Protein AF-A0A0K0EAU7-F1 (afdb_monomer_lite)

pLDDT: mean 82.71, std 14.63, range [42.12, 95.38]

Secondary structure (DSSP, 8-state):
-HHHHHHHHHHHHHHHHHHHHGGGTTSS-----PSTTEEEESSEESSPPPBTTTTTS-------SEEPSEEEEPTT-EESSSTTSPEE-GGGGHHHHTT--

Structure (mmCIF, N/CA/C/O backbone):
data_AF-A0A0K0EAU7-F1
#
_entry.id   AF-A0A0K0EAU7-F1
#
loop_
_atom_site.group_PDB
_atom_site.id
_atom_site.type_symbol
_atom_site.label_atom_id
_atom_site.label_alt_id
_atom_site.label_comp_id
_atom_site.label_asym_id
_atom_site.label_entity_id
_atom_site.label_seq_id
_atom_site.pdbx_PDB_ins_code
_atom_site.Cartn_x
_atom_site.Cartn_y
_atom_site.Cartn_z
_atom_site.occupancy
_atom_site.B_iso_or_equiv
_atom_site.auth_seq_id
_atom_site.auth_comp_id
_atom_site.auth_asym_id
_atom_site.auth_atom_id
_atom_site.pdbx_PDB_model_num
ATOM 1 N N . MET A 1 1 ? -0.303 3.037 -63.416 1.00 77.06 1 MET A N 1
ATOM 2 C CA . MET A 1 1 ? -0.619 2.232 -62.209 1.00 77.06 1 MET A CA 1
ATOM 3 C C . MET A 1 1 ? 0.500 2.219 -61.167 1.00 77.06 1 MET A C 1
ATOM 5 O O . MET A 1 1 ? 0.180 2.291 -59.991 1.00 77.06 1 MET A O 1
ATOM 9 N N . PHE A 1 2 ? 1.786 2.177 -61.549 1.00 85.19 2 PHE A N 1
ATOM 10 C CA . PHE A 1 2 ? 2.906 2.085 -60.593 1.00 85.19 2 PHE A CA 1
ATOM 11 C C . PHE A 1 2 ? 2.936 3.219 -59.547 1.00 85.19 2 PHE A C 1
ATOM 13 O O . PHE A 1 2 ? 3.023 2.953 -58.354 1.00 85.19 2 PHE A O 1
ATOM 20 N N . VAL A 1 3 ? 2.749 4.473 -59.978 1.00 87.94 3 VAL A N 1
ATOM 21 C CA . VAL A 1 3 ? 2.772 5.654 -59.092 1.00 87.94 3 VAL A CA 1
ATOM 22 C C . VAL A 1 3 ? 1.669 5.621 -58.026 1.00 87.94 3 VAL A C 1
ATOM 24 O O . VAL A 1 3 ? 1.922 5.960 -56.874 1.00 87.94 3 VAL A O 1
ATOM 27 N N . LEU A 1 4 ? 0.462 5.163 -58.376 1.00 89.44 4 LEU A N 1
ATOM 28 C CA . LEU A 1 4 ? -0.658 5.084 -57.433 1.00 89.44 4 LEU A CA 1
ATOM 29 C C . LEU A 1 4 ? -0.401 4.039 -56.337 1.00 89.44 4 LEU A C 1
ATOM 31 O O . LEU A 1 4 ? -0.666 4.304 -55.170 1.00 89.44 4 LEU A O 1
ATOM 35 N N . ASN A 1 5 ? 0.173 2.886 -56.696 1.00 88.69 5 ASN A N 1
ATOM 36 C CA . ASN A 1 5 ? 0.536 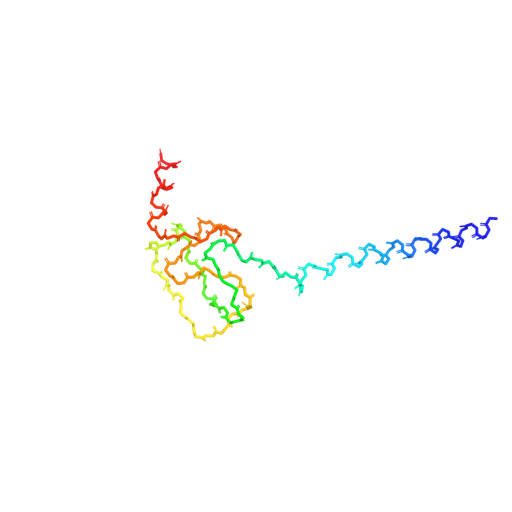1.851 -55.724 1.00 88.69 5 ASN A CA 1
ATOM 37 C C . ASN A 1 5 ? 1.636 2.327 -54.766 1.00 88.69 5 ASN A C 1
ATOM 39 O O . ASN A 1 5 ? 1.555 2.066 -53.569 1.00 88.69 5 ASN A O 1
ATOM 43 N N . VAL A 1 6 ? 2.627 3.068 -55.274 1.00 91.25 6 VAL A N 1
ATOM 44 C CA . VAL A 1 6 ? 3.678 3.667 -54.437 1.00 91.25 6 VAL A CA 1
ATOM 45 C C . VAL A 1 6 ? 3.080 4.690 -53.467 1.00 91.25 6 VAL A C 1
ATOM 47 O O . VAL A 1 6 ? 3.401 4.662 -52.282 1.00 91.25 6 VAL A O 1
ATOM 50 N N . LEU A 1 7 ? 2.159 5.543 -53.928 1.00 92.38 7 LEU A N 1
ATOM 51 C CA . LEU A 1 7 ? 1.500 6.528 -53.068 1.00 92.38 7 LEU A CA 1
ATOM 52 C C . LEU A 1 7 ? 0.650 5.863 -51.972 1.00 92.38 7 LEU A C 1
ATOM 54 O O . LEU A 1 7 ? 0.722 6.270 -50.815 1.00 92.38 7 LEU A O 1
ATOM 58 N N . LEU A 1 8 ? -0.109 4.814 -52.310 1.00 92.88 8 LEU A N 1
ATOM 59 C CA . LEU A 1 8 ? -0.890 4.052 -51.332 1.00 92.88 8 LEU A CA 1
ATOM 60 C C . LEU A 1 8 ? 0.014 3.376 -50.297 1.00 92.88 8 LEU A C 1
ATOM 62 O O . LEU A 1 8 ? -0.280 3.460 -49.109 1.00 92.88 8 LEU A O 1
ATOM 66 N N . ALA A 1 9 ? 1.127 2.763 -50.713 1.00 92.19 9 ALA A N 1
ATOM 67 C CA . ALA A 1 9 ? 2.084 2.153 -49.790 1.00 92.19 9 ALA A CA 1
ATOM 68 C C . ALA A 1 9 ? 2.672 3.181 -48.810 1.00 92.19 9 ALA A C 1
ATOM 70 O O . ALA A 1 9 ? 2.727 2.919 -47.611 1.00 92.19 9 ALA A O 1
ATOM 71 N N . ILE A 1 10 ? 3.037 4.373 -49.296 1.00 91.69 10 ILE A N 1
ATOM 72 C CA . ILE A 1 10 ? 3.518 5.473 -48.450 1.00 91.69 10 ILE A CA 1
ATOM 73 C C . ILE A 1 10 ? 2.437 5.889 -47.442 1.00 91.69 10 ILE A C 1
ATOM 75 O O . ILE A 1 10 ? 2.725 6.003 -46.252 1.00 91.69 10 ILE A O 1
ATOM 79 N N . ILE A 1 11 ? 1.187 6.055 -47.890 1.00 90.88 11 ILE A N 1
ATOM 80 C CA . ILE A 1 11 ? 0.054 6.372 -47.009 1.00 90.88 11 ILE A CA 1
ATOM 81 C C . ILE A 1 11 ? -0.113 5.285 -45.937 1.00 90.88 11 ILE A C 1
ATOM 83 O O . ILE A 1 11 ? -0.199 5.619 -44.758 1.00 90.88 11 ILE A O 1
ATOM 87 N N . PHE A 1 12 ? -0.100 3.999 -46.303 1.00 89.81 12 PHE A N 1
ATOM 88 C CA . PHE A 1 12 ? -0.210 2.898 -45.340 1.00 89.81 12 PHE A CA 1
ATOM 89 C C . PHE A 1 12 ? 0.903 2.925 -44.288 1.00 89.81 12 PHE A C 1
ATOM 91 O O . PHE A 1 12 ? 0.597 2.771 -43.109 1.00 89.81 12 PHE A O 1
ATOM 98 N N . LEU A 1 13 ? 2.155 3.188 -44.676 1.00 87.00 13 LEU A N 1
ATOM 99 C CA . LEU A 1 13 ? 3.274 3.303 -43.733 1.00 87.00 13 LEU A CA 1
ATOM 100 C C . LEU A 1 13 ? 3.075 4.469 -42.752 1.00 87.00 13 LEU A C 1
ATOM 102 O O . LEU A 1 13 ? 3.164 4.272 -41.542 1.00 87.00 13 LEU A O 1
ATOM 106 N N . PHE A 1 14 ? 2.688 5.650 -43.247 1.00 84.12 14 PHE A N 1
ATOM 107 C CA . PHE A 1 14 ? 2.376 6.791 -42.379 1.00 84.12 14 PHE A CA 1
ATOM 108 C 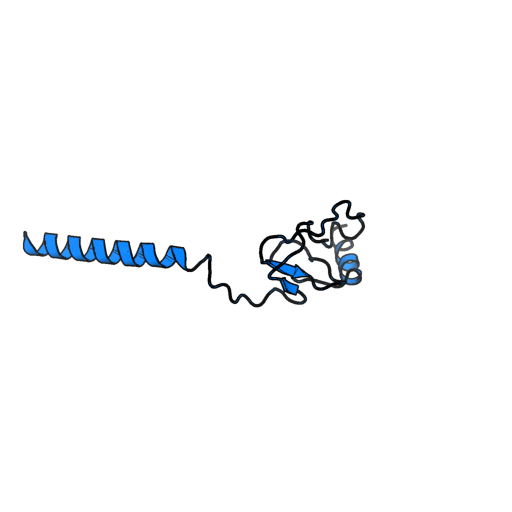C . PHE A 1 14 ? 1.191 6.514 -41.437 1.00 84.12 14 PHE A C 1
ATOM 110 O O . PHE A 1 14 ? 1.224 6.906 -40.268 1.00 84.12 14 PHE A O 1
ATOM 117 N N . PHE A 1 15 ? 0.148 5.819 -41.907 1.00 82.62 15 PHE A N 1
ATOM 118 C CA . PHE A 1 15 ? -0.978 5.407 -41.061 1.00 82.62 15 PHE A CA 1
ATOM 119 C C . PHE A 1 15 ? -0.561 4.370 -40.004 1.00 82.62 15 PHE A C 1
ATOM 121 O O . PHE A 1 15 ? -1.033 4.434 -38.864 1.00 82.62 15 PHE A O 1
ATOM 128 N N . SER A 1 16 ? 0.336 3.438 -40.336 1.00 79.56 16 SER A N 1
ATOM 129 C CA . SER A 1 16 ? 0.895 2.478 -39.377 1.00 79.56 16 SER A CA 1
ATOM 130 C C . SER A 1 16 ? 1.688 3.176 -38.270 1.00 79.56 16 SER A C 1
ATOM 132 O O . SER A 1 16 ? 1.441 2.907 -37.095 1.00 79.56 16 SER A O 1
ATOM 134 N N . ASP A 1 17 ? 2.548 4.141 -38.600 1.00 73.94 17 ASP A N 1
ATOM 135 C CA . ASP A 1 17 ? 3.302 4.898 -37.591 1.00 73.94 17 ASP A CA 1
ATOM 136 C C . ASP A 1 17 ? 2.384 5.757 -36.706 1.00 73.94 17 ASP A C 1
ATOM 138 O O . ASP A 1 17 ? 2.531 5.791 -35.478 1.00 73.94 17 ASP A O 1
ATOM 142 N N . TYR A 1 18 ? 1.370 6.396 -37.304 1.00 73.69 18 TYR A N 1
ATOM 143 C CA . TYR A 1 18 ? 0.386 7.190 -36.564 1.00 73.69 18 TYR A CA 1
ATOM 144 C C . TYR A 1 18 ? -0.439 6.336 -35.587 1.00 73.69 18 TYR A C 1
ATOM 146 O O . TYR A 1 18 ? -0.698 6.746 -34.4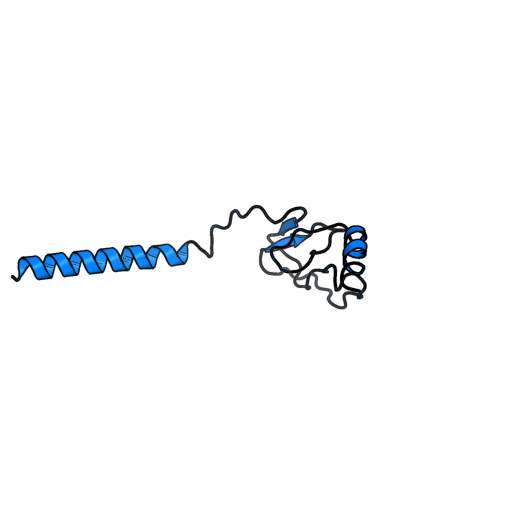51 1.00 73.69 18 TYR A O 1
ATOM 154 N N . THR A 1 19 ? -0.838 5.129 -36.000 1.00 70.75 19 THR A N 1
ATOM 155 C CA . THR A 1 19 ? -1.586 4.204 -35.133 1.00 70.75 19 THR A CA 1
ATOM 156 C C . THR A 1 19 ? -0.704 3.578 -34.052 1.00 70.75 19 THR A C 1
ATOM 158 O O . THR A 1 19 ? -1.176 3.382 -32.930 1.00 70.75 19 THR A O 1
ATOM 161 N N . PHE A 1 20 ? 0.583 3.347 -34.327 1.00 64.69 20 PHE A N 1
ATOM 162 C CA . PHE A 1 20 ? 1.530 2.822 -33.342 1.00 64.69 20 PHE A CA 1
ATOM 163 C C . PHE A 1 20 ? 1.894 3.854 -32.258 1.00 64.69 20 PHE A C 1
ATOM 165 O O . PHE A 1 20 ? 1.968 3.517 -31.073 1.00 64.69 20 PHE A O 1
ATOM 172 N N . GLY A 1 21 ? 2.027 5.136 -32.619 1.00 58.53 21 GLY A N 1
ATOM 173 C CA . GLY A 1 21 ? 2.400 6.212 -31.690 1.00 58.53 21 GLY A CA 1
ATOM 174 C C . GLY A 1 21 ? 1.390 6.487 -30.566 1.00 58.53 21 GLY A C 1
ATOM 175 O O . GLY A 1 21 ? 1.764 6.965 -29.492 1.00 58.53 21 GLY A O 1
ATOM 176 N N . LYS A 1 22 ? 0.111 6.140 -30.751 1.00 60.44 22 LYS A N 1
ATOM 177 C CA . LYS A 1 22 ? -0.940 6.405 -29.752 1.00 60.44 22 LYS A CA 1
ATOM 178 C C . LYS A 1 22 ? -0.890 5.451 -28.550 1.00 60.44 22 LYS A C 1
ATOM 180 O O . LYS A 1 22 ? -1.350 5.809 -27.466 1.00 60.44 22 LYS A O 1
ATOM 185 N N . ASN A 1 23 ? -0.271 4.279 -28.704 1.00 56.38 23 ASN A N 1
ATOM 186 C CA . ASN A 1 23 ? -0.291 3.218 -27.690 1.00 56.38 23 ASN A CA 1
ATOM 187 C C . ASN A 1 23 ? 0.774 3.379 -26.588 1.00 56.38 23 ASN A C 1
ATOM 189 O O . ASN A 1 23 ? 0.707 2.694 -25.568 1.00 56.38 23 ASN A O 1
ATOM 193 N N . ASN A 1 24 ? 1.714 4.320 -26.739 1.00 53.91 24 ASN A N 1
ATOM 194 C CA . ASN A 1 24 ? 2.778 4.573 -25.755 1.00 53.91 24 ASN A CA 1
ATOM 195 C C . ASN A 1 24 ? 2.504 5.771 -24.823 1.00 53.91 24 ASN A C 1
ATOM 197 O O . ASN A 1 24 ? 3.247 6.004 -23.873 1.00 53.91 24 ASN A O 1
ATOM 201 N N . ILE A 1 25 ? 1.390 6.489 -25.011 1.00 54.44 25 ILE A N 1
ATOM 202 C CA . ILE A 1 25 ? 0.987 7.637 -24.170 1.00 54.44 25 ILE A CA 1
ATOM 203 C C . ILE A 1 25 ? 0.339 7.190 -22.839 1.00 54.44 25 ILE A C 1
ATOM 205 O O . ILE A 1 25 ? 0.092 7.996 -21.943 1.00 54.44 25 ILE A O 1
ATOM 209 N N . SER A 1 26 ? 0.116 5.888 -22.643 1.00 50.62 26 SER A N 1
ATOM 210 C CA . SER A 1 26 ? -0.605 5.356 -21.478 1.00 50.62 26 SER A CA 1
ATOM 211 C C . SER A 1 26 ? 0.273 4.978 -20.281 1.00 50.62 26 SER A C 1
ATOM 213 O O . SER A 1 26 ? -0.276 4.638 -19.235 1.00 50.62 26 SER A O 1
ATOM 215 N N . ARG A 1 27 ? 1.612 5.007 -20.390 1.00 53.16 27 ARG A N 1
ATOM 216 C CA . ARG A 1 27 ? 2.491 4.499 -19.314 1.00 53.16 27 ARG A CA 1
ATOM 217 C C . ARG A 1 27 ? 3.326 5.530 -18.555 1.00 53.16 27 ARG A C 1
ATOM 219 O O . ARG A 1 27 ? 3.773 5.190 -17.467 1.00 53.16 27 ARG A O 1
ATOM 226 N N . GLU A 1 28 ? 3.477 6.769 -19.028 1.00 53.81 28 GLU A N 1
ATOM 227 C CA . GLU A 1 28 ? 4.479 7.673 -18.420 1.00 53.81 28 GLU A CA 1
ATOM 228 C C . GLU A 1 28 ? 4.045 9.128 -18.178 1.00 53.81 28 GLU A C 1
ATOM 230 O O . GLU A 1 28 ? 4.789 9.903 -17.586 1.00 53.81 28 GLU A O 1
ATOM 235 N N . LYS A 1 29 ? 2.812 9.518 -18.531 1.00 48.97 29 LYS A N 1
ATOM 236 C CA . LYS A 1 29 ? 2.311 10.884 -18.273 1.00 48.97 29 LYS A CA 1
ATOM 237 C C . LYS A 1 29 ? 0.879 10.919 -17.759 1.00 48.97 29 LYS A C 1
ATOM 239 O O . LYS A 1 29 ? 0.058 11.739 -18.159 1.00 48.97 29 LYS A O 1
ATOM 244 N N . ILE A 1 30 ? 0.597 10.046 -16.801 1.00 55.91 30 ILE A N 1
ATOM 245 C CA . ILE A 1 30 ? -0.533 10.228 -15.905 1.00 55.91 30 ILE A CA 1
ATOM 246 C C . ILE A 1 30 ? -0.120 11.283 -14.868 1.00 55.91 30 ILE A C 1
ATOM 248 O O . ILE A 1 30 ? 0.251 10.973 -13.741 1.00 55.91 30 ILE A O 1
ATOM 252 N N . LEU A 1 31 ? -0.273 12.559 -15.223 1.00 53.81 31 LEU A N 1
ATOM 253 C CA . LEU A 1 31 ? -0.616 13.576 -14.227 1.00 53.81 31 LEU A CA 1
ATOM 254 C C . LEU A 1 31 ? -2.091 13.356 -13.806 1.00 53.81 31 LEU A C 1
ATOM 256 O O . LEU A 1 31 ? -2.878 14.299 -13.781 1.00 53.81 31 LEU A O 1
ATOM 260 N N . ALA A 1 32 ? -2.518 12.103 -13.551 1.00 59.69 32 ALA A N 1
ATOM 261 C CA . ALA A 1 32 ? -3.836 11.863 -12.975 1.00 59.69 32 ALA A CA 1
ATOM 262 C C . ALA A 1 32 ? -3.784 12.452 -11.588 1.00 59.69 32 ALA A C 1
ATOM 264 O O . ALA A 1 32 ? -3.081 11.969 -10.697 1.00 59.69 32 ALA A O 1
ATOM 265 N N . SER A 1 33 ? -4.587 13.490 -11.425 1.00 82.81 33 SER A N 1
ATOM 266 C CA . SER A 1 33 ? -5.108 13.857 -10.130 1.00 82.81 33 SER A CA 1
ATOM 267 C C . SER A 1 33 ? -5.575 12.579 -9.438 1.00 82.81 33 SER A C 1
ATOM 269 O O . SER A 1 33 ? -6.481 11.889 -9.913 1.00 82.81 33 SER A O 1
ATOM 271 N N . CYS A 1 34 ? -4.882 12.204 -8.365 1.00 89.31 34 CYS A N 1
ATOM 272 C CA . CYS A 1 34 ? -5.238 11.018 -7.611 1.00 89.31 34 CYS A CA 1
ATOM 273 C C . CYS A 1 34 ? -6.706 11.111 -7.154 1.00 89.31 34 CYS A C 1
ATOM 275 O O . CYS A 1 34 ? -7.180 12.213 -6.857 1.00 89.31 34 CYS A O 1
ATOM 277 N N . PRO A 1 35 ? -7.430 9.980 -7.036 1.00 90.56 35 PRO A N 1
ATOM 278 C CA . PRO A 1 35 ? -8.809 9.979 -6.557 1.00 90.56 35 PRO A CA 1
ATOM 279 C C . PRO A 1 35 ? -8.994 10.784 -5.263 1.00 90.56 35 PRO A C 1
ATOM 281 O O . PRO A 1 35 ? -8.077 10.919 -4.445 1.00 90.56 35 PRO A O 1
ATOM 284 N N . ARG A 1 36 ? -10.203 11.296 -5.015 1.00 92.38 36 ARG A N 1
ATOM 285 C CA . ARG A 1 36 ? -10.480 12.123 -3.828 1.00 92.38 36 ARG A CA 1
ATOM 286 C C . ARG A 1 36 ? -9.976 11.457 -2.536 1.00 92.38 36 ARG A C 1
ATOM 288 O O . ARG A 1 36 ? -10.241 10.282 -2.284 1.00 92.38 36 ARG A O 1
ATOM 295 N N . ASN A 1 37 ? -9.284 12.241 -1.705 1.00 94.56 37 ASN A N 1
ATOM 296 C CA . ASN A 1 37 ? -8.634 11.823 -0.452 1.00 94.56 37 ASN A CA 1
ATOM 297 C C . ASN A 1 37 ? -7.494 10.793 -0.600 1.00 94.56 37 ASN A C 1
ATOM 299 O O . ASN A 1 37 ? -7.107 10.156 0.381 1.00 94.56 37 ASN A O 1
ATOM 303 N N . SER A 1 38 ? -6.919 10.661 -1.793 1.00 94.12 38 SER A N 1
ATOM 304 C CA . SER A 1 38 ? -5.633 9.993 -2.008 1.00 94.12 38 SER A CA 1
ATOM 305 C C . SER A 1 38 ? -4.539 11.007 -2.361 1.00 94.12 38 SER A C 1
ATOM 307 O O . SER A 1 38 ? -4.811 12.194 -2.556 1.00 94.12 38 SER A O 1
ATOM 309 N N . LYS A 1 39 ? -3.283 10.567 -2.326 1.00 93.12 39 LYS A N 1
ATOM 310 C CA . LYS A 1 39 ? -2.090 11.346 -2.675 1.00 93.12 39 LYS A CA 1
ATOM 311 C C . LYS A 1 39 ? -1.172 10.458 -3.513 1.00 93.12 39 LYS A C 1
ATOM 313 O O . LYS A 1 39 ? -1.138 9.248 -3.297 1.00 93.12 39 LYS A O 1
ATOM 318 N N . PHE A 1 40 ? -0.448 11.047 -4.458 1.00 92.56 40 PHE A N 1
ATOM 319 C CA . PHE A 1 40 ? 0.594 10.333 -5.186 1.00 92.56 40 PHE A CA 1
ATOM 320 C C . PHE A 1 40 ? 1.822 10.168 -4.289 1.00 92.56 40 PHE A C 1
ATOM 322 O O . PHE A 1 40 ? 2.300 11.144 -3.705 1.00 92.56 40 PHE A O 1
ATOM 329 N N . PHE A 1 41 ? 2.314 8.940 -4.162 1.00 91.88 41 PHE A N 1
ATOM 330 C CA . PHE A 1 41 ? 3.522 8.632 -3.407 1.00 91.88 41 PHE A CA 1
ATOM 331 C C . PHE A 1 41 ? 4.579 8.076 -4.354 1.00 91.88 41 PHE A C 1
ATOM 333 O O . PHE A 1 41 ? 4.348 7.035 -4.964 1.00 91.88 41 PHE A O 1
ATOM 340 N N . ASN A 1 42 ? 5.743 8.732 -4.423 1.00 92.38 42 ASN A N 1
ATOM 341 C CA . ASN A 1 42 ? 6.911 8.211 -5.146 1.00 92.38 42 ASN A CA 1
ATOM 342 C C . ASN A 1 42 ? 7.431 6.915 -4.500 1.00 92.38 42 ASN A C 1
ATOM 344 O O . ASN A 1 42 ? 7.785 5.972 -5.194 1.00 92.38 42 ASN A O 1
ATOM 348 N N . CYS A 1 43 ? 7.408 6.850 -3.168 1.00 92.94 43 CYS A N 1
ATOM 349 C CA . CYS A 1 43 ? 7.654 5.644 -2.383 1.00 92.94 43 CYS A CA 1
ATOM 350 C C . CYS A 1 43 ? 6.332 5.240 -1.725 1.00 92.94 43 CYS A C 1
ATOM 352 O O . CYS A 1 43 ? 5.920 5.834 -0.727 1.00 92.94 43 CYS A O 1
ATOM 354 N N . SER A 1 44 ? 5.614 4.297 -2.336 1.00 93.50 44 SER A N 1
ATOM 355 C CA . SER A 1 44 ? 4.313 3.852 -1.826 1.00 93.50 44 SER A CA 1
ATOM 356 C C . SER A 1 44 ? 4.450 2.691 -0.843 1.00 93.50 44 SER A C 1
ATOM 358 O O . SER A 1 44 ? 5.489 2.036 -0.778 1.00 93.50 44 SER A O 1
ATOM 360 N N . ASN A 1 45 ? 3.390 2.402 -0.087 1.00 92.38 45 ASN A N 1
ATOM 361 C CA . ASN A 1 45 ? 3.356 1.208 0.744 1.00 92.38 45 ASN A CA 1
ATOM 362 C C . ASN A 1 45 ? 3.244 -0.043 -0.146 1.00 92.38 45 ASN A C 1
ATOM 364 O O . ASN A 1 45 ? 2.359 -0.142 -1.009 1.00 92.38 45 ASN A O 1
ATOM 368 N N . VAL A 1 46 ? 4.143 -1.002 0.086 1.00 93.69 46 VAL A N 1
ATOM 369 C CA . VAL A 1 46 ? 4.120 -2.335 -0.538 1.00 93.69 46 VAL A CA 1
ATOM 370 C C . VAL A 1 46 ? 2.872 -3.105 -0.111 1.00 93.69 46 VAL A C 1
ATOM 372 O O . VAL A 1 46 ? 2.295 -3.845 -0.906 1.00 93.69 46 VAL A O 1
ATOM 375 N N . CYS A 1 47 ? 2.424 -2.896 1.125 1.00 92.38 47 CYS A N 1
ATOM 376 C CA . CYS A 1 47 ? 1.260 -3.567 1.667 1.00 92.38 47 CYS A CA 1
ATOM 377 C C . CYS A 1 47 ? -0.040 -3.135 0.974 1.00 92.38 47 CYS A C 1
ATOM 379 O O . CYS A 1 47 ? -0.185 -1.972 0.576 1.00 92.38 47 CYS A O 1
ATOM 381 N N . PRO A 1 48 ? -1.010 -4.058 0.849 1.00 89.69 48 PRO A N 1
ATOM 382 C CA . PRO A 1 48 ? -2.308 -3.747 0.274 1.00 89.69 48 PRO A CA 1
ATOM 383 C C . PRO A 1 48 ? -3.022 -2.673 1.099 1.00 89.69 48 PRO A C 1
ATOM 385 O O . PRO A 1 48 ? -2.967 -2.658 2.332 1.00 89.69 48 PRO A O 1
ATOM 388 N N . GLU A 1 49 ? -3.711 -1.764 0.410 1.00 89.75 49 GLU A N 1
ATOM 389 C CA . GLU A 1 49 ? -4.519 -0.745 1.073 1.00 89.75 49 GLU A CA 1
ATOM 390 C C . GLU A 1 49 ? -5.724 -1.377 1.779 1.00 89.75 49 GLU A C 1
ATOM 392 O O . GLU A 1 49 ? -6.348 -2.316 1.276 1.00 89.75 49 GLU A O 1
ATOM 397 N N . LYS A 1 50 ? -6.121 -0.811 2.923 1.00 90.25 50 LYS A N 1
ATOM 398 C CA . LYS A 1 50 ? -7.397 -1.168 3.546 1.00 90.25 50 LYS A CA 1
ATOM 399 C C . LYS A 1 50 ? -8.552 -0.673 2.680 1.00 90.25 50 LYS A C 1
ATOM 401 O O . LYS A 1 50 ? -8.597 0.498 2.299 1.00 90.25 50 LYS A O 1
ATOM 406 N N . THR A 1 51 ? -9.516 -1.551 2.428 1.00 92.69 51 THR A N 1
ATOM 407 C CA . THR A 1 51 ? -10.778 -1.218 1.762 1.00 92.69 51 THR A CA 1
ATOM 408 C C . THR A 1 51 ? -11.913 -1.157 2.782 1.00 92.69 51 THR A C 1
ATOM 410 O O . THR A 1 51 ? -11.769 -1.636 3.905 1.00 92.69 51 THR A O 1
ATOM 413 N N . CYS A 1 52 ? -13.090 -0.643 2.418 1.00 92.25 52 CYS A N 1
ATOM 414 C CA . CYS A 1 52 ? -14.269 -0.749 3.285 1.00 92.25 52 CYS A CA 1
ATOM 415 C C . CYS A 1 52 ? -14.642 -2.207 3.635 1.00 92.25 52 CYS A C 1
ATOM 417 O O . CYS A 1 52 ? -15.258 -2.439 4.678 1.00 92.25 52 CYS A O 1
ATOM 419 N N . TYR A 1 53 ? -14.249 -3.182 2.806 1.00 88.38 53 TYR A N 1
ATOM 420 C CA . TYR A 1 53 ? -14.443 -4.608 3.080 1.00 88.38 53 TYR A CA 1
ATOM 421 C C . TYR A 1 53 ? -13.424 -5.136 4.099 1.00 88.38 53 TYR A C 1
ATOM 423 O O . TYR A 1 53 ? -13.816 -5.818 5.044 1.00 88.38 53 TYR A O 1
ATOM 431 N N . SER A 1 54 ? -12.147 -4.757 3.964 1.00 88.62 54 SER A N 1
ATOM 432 C CA . SER A 1 54 ? -11.050 -5.222 4.827 1.00 88.62 54 SER A CA 1
ATOM 433 C C . SER A 1 54 ? -10.730 -4.305 6.012 1.00 88.62 54 SER A C 1
ATOM 435 O O . SER A 1 54 ? -9.848 -4.618 6.803 1.00 88.62 54 SER A O 1
ATOM 437 N N . ASN A 1 55 ? -11.447 -3.191 6.199 1.00 85.38 55 ASN A N 1
ATOM 438 C CA . ASN A 1 55 ? -11.132 -2.206 7.240 1.00 85.38 55 ASN A CA 1
ATOM 439 C C . ASN A 1 55 ? -11.119 -2.799 8.664 1.00 85.38 55 ASN A C 1
ATOM 441 O O . ASN A 1 55 ? -10.303 -2.387 9.489 1.00 85.38 55 ASN A O 1
ATOM 445 N N . LYS A 1 56 ? -11.998 -3.778 8.934 1.00 84.44 56 LYS A N 1
ATOM 446 C CA . LYS A 1 56 ? -12.088 -4.480 10.228 1.00 84.44 56 LYS A CA 1
ATOM 447 C C . LYS A 1 56 ? -11.021 -5.565 10.420 1.00 84.44 56 LYS A C 1
ATOM 449 O O . LYS A 1 56 ? -10.876 -6.052 11.533 1.00 84.44 56 LYS A O 1
ATOM 454 N N . LEU A 1 57 ? -10.306 -5.953 9.365 1.00 85.19 57 LEU A N 1
ATOM 455 C CA . LEU A 1 57 ? -9.250 -6.954 9.454 1.00 85.19 57 LEU A CA 1
ATOM 456 C C . LEU A 1 57 ? -7.948 -6.293 9.921 1.00 85.19 57 LEU A C 1
ATOM 458 O O . LEU A 1 57 ? -7.597 -5.177 9.505 1.00 85.19 57 LEU A O 1
ATOM 462 N N . THR A 1 58 ? -7.225 -6.993 10.788 1.00 84.62 58 THR A N 1
ATOM 463 C CA . THR A 1 58 ? -5.852 -6.636 11.147 1.00 84.62 58 THR A CA 1
ATOM 464 C C . THR A 1 58 ? -4.977 -6.799 9.911 1.00 84.62 58 THR A C 1
ATOM 466 O O . THR A 1 58 ? -5.034 -7.825 9.236 1.00 84.62 58 THR A O 1
ATOM 469 N N . ASN A 1 59 ? -4.193 -5.771 9.576 1.00 80.88 59 ASN A N 1
ATOM 470 C CA . ASN A 1 59 ? -3.254 -5.887 8.468 1.00 80.88 59 ASN A CA 1
ATOM 471 C C . ASN A 1 59 ? -2.023 -6.644 8.970 1.00 80.88 59 ASN A C 1
ATOM 473 O O . ASN A 1 59 ? -1.310 -6.128 9.824 1.00 80.88 59 ASN A O 1
ATOM 477 N N . LEU A 1 60 ? -1.805 -7.855 8.461 1.00 88.19 60 LEU A N 1
ATOM 478 C CA . LEU A 1 60 ? -0.627 -8.666 8.786 1.00 88.19 60 LEU A CA 1
ATOM 479 C C . LEU A 1 60 ? 0.607 -8.244 7.975 1.00 88.19 60 LEU A C 1
ATOM 481 O O . LEU A 1 60 ? 1.717 -8.672 8.270 1.00 88.19 60 LEU A O 1
ATOM 485 N N . CYS A 1 61 ? 0.427 -7.407 6.949 1.00 92.25 61 CYS A N 1
ATOM 486 C CA . CYS A 1 61 ? 1.534 -6.903 6.155 1.00 92.25 61 CYS A CA 1
ATOM 487 C C . CYS A 1 61 ? 2.174 -5.683 6.823 1.00 92.25 61 CYS A C 1
ATOM 489 O O . CYS A 1 61 ? 1.517 -4.664 7.054 1.00 92.25 61 CYS A O 1
ATOM 491 N N . PHE A 1 62 ? 3.483 -5.776 7.043 1.00 90.31 62 PHE A N 1
ATOM 492 C CA . PHE A 1 62 ? 4.339 -4.682 7.474 1.00 90.31 62 PHE A CA 1
ATOM 493 C C . PHE A 1 62 ? 5.594 -4.649 6.598 1.00 90.31 62 PHE A C 1
ATOM 495 O O . PHE A 1 62 ? 6.243 -5.672 6.385 1.00 90.31 62 PHE A O 1
ATOM 502 N N . SER A 1 63 ? 5.935 -3.478 6.061 1.00 92.94 63 SER A N 1
ATOM 503 C CA . SER A 1 63 ? 7.162 -3.286 5.291 1.00 92.94 63 SER A CA 1
ATOM 504 C C . SER A 1 63 ? 7.630 -1.840 5.377 1.00 92.94 63 SER A C 1
ATOM 506 O O . SER A 1 63 ? 6.823 -0.919 5.269 1.00 92.94 63 SER A O 1
ATOM 508 N N . LEU A 1 64 ? 8.941 -1.657 5.523 1.00 92.00 64 LEU A N 1
ATOM 509 C CA . LEU A 1 64 ? 9.615 -0.360 5.406 1.00 92.00 64 LEU A CA 1
ATOM 510 C C . LEU A 1 64 ? 10.173 -0.117 3.994 1.00 92.00 64 LEU A C 1
ATOM 512 O O . LEU A 1 64 ? 10.755 0.930 3.728 1.00 92.00 64 LEU A O 1
ATOM 516 N N . ARG A 1 65 ? 10.033 -1.091 3.086 1.00 95.31 65 ARG A N 1
ATOM 517 C CA . ARG A 1 65 ? 10.513 -0.969 1.705 1.00 95.31 65 ARG A CA 1
ATOM 518 C C . ARG A 1 65 ? 9.562 -0.095 0.890 1.00 95.31 65 ARG A C 1
ATOM 520 O O . ARG A 1 65 ? 8.350 -0.121 1.100 1.00 95.31 65 ARG A O 1
ATOM 527 N N . CYS A 1 66 ? 10.111 0.617 -0.090 1.00 94.88 66 CYS A N 1
ATOM 528 C CA . CYS A 1 66 ? 9.317 1.362 -1.059 1.00 94.88 66 CYS A CA 1
ATOM 529 C C . CYS A 1 66 ? 8.681 0.425 -2.089 1.00 94.88 66 CYS A C 1
ATOM 531 O O . CYS A 1 66 ? 9.365 -0.359 -2.747 1.00 94.88 66 CYS A O 1
ATOM 533 N N . GLY A 1 67 ? 7.365 0.539 -2.255 1.00 93.94 67 GLY A N 1
ATOM 534 C CA . GLY A 1 67 ? 6.646 0.015 -3.408 1.00 93.94 67 GLY A CA 1
ATOM 535 C C . GLY A 1 67 ? 6.756 0.946 -4.616 1.00 93.94 67 GLY A C 1
ATOM 536 O O . GLY A 1 67 ? 7.255 2.068 -4.519 1.00 93.94 67 GLY A O 1
ATOM 537 N N . LYS A 1 68 ? 6.234 0.491 -5.761 1.00 92.56 68 LYS A N 1
ATOM 538 C CA . LYS A 1 68 ? 6.163 1.295 -6.993 1.00 92.56 68 LYS A CA 1
ATOM 539 C C . LYS A 1 68 ? 5.388 2.606 -6.763 1.00 92.56 68 LYS A C 1
ATOM 541 O O . LYS A 1 68 ? 4.421 2.580 -5.994 1.00 92.56 68 LYS A O 1
ATOM 546 N N . PRO A 1 69 ? 5.731 3.714 -7.441 1.00 92.19 69 PRO A N 1
ATOM 547 C CA . PRO A 1 69 ? 4.951 4.945 -7.368 1.00 92.19 69 PRO A CA 1
ATOM 548 C C . PRO A 1 69 ? 3.470 4.710 -7.706 1.00 92.19 69 PRO A C 1
ATOM 550 O O . PRO A 1 69 ? 3.160 4.085 -8.721 1.00 92.19 69 PRO A O 1
ATOM 553 N N . LYS A 1 70 ? 2.548 5.168 -6.849 1.00 91.75 70 LYS A N 1
ATOM 554 C CA . LYS A 1 70 ? 1.090 5.035 -7.059 1.00 91.75 70 LYS A CA 1
ATOM 555 C C . LYS A 1 70 ? 0.295 6.055 -6.242 1.00 91.75 70 LYS A C 1
ATOM 557 O O . LYS A 1 70 ? 0.787 6.611 -5.258 1.00 91.75 70 LYS A O 1
ATOM 562 N N . CYS A 1 71 ? -0.971 6.250 -6.609 1.00 92.94 71 CYS A N 1
ATOM 563 C CA . CYS A 1 71 ? -1.941 6.942 -5.762 1.00 92.94 71 CYS A CA 1
ATOM 564 C C . CYS A 1 71 ? -2.358 6.045 -4.591 1.00 92.94 71 CYS A C 1
ATOM 566 O O . CYS A 1 71 ? -2.873 4.947 -4.795 1.00 92.94 71 CYS A O 1
ATOM 568 N N . GLN A 1 72 ? -2.187 6.538 -3.368 1.00 93.38 72 GLN A N 1
ATOM 569 C CA . GLN A 1 72 ? -2.538 5.830 -2.138 1.00 93.38 72 GLN A CA 1
ATOM 570 C C . GLN A 1 72 ? -3.446 6.703 -1.263 1.00 93.38 72 GLN A C 1
ATOM 572 O O . GLN A 1 72 ? -3.300 7.930 -1.238 1.00 93.38 72 GLN A O 1
ATOM 577 N N . CYS A 1 73 ? -4.393 6.105 -0.543 1.00 95.25 73 CYS A N 1
ATOM 578 C CA . CYS A 1 73 ? -5.219 6.795 0.437 1.00 95.25 73 CYS A CA 1
ATOM 579 C C . CYS A 1 73 ? -4.347 7.521 1.465 1.00 95.25 73 CYS A C 1
ATOM 581 O O . CYS A 1 73 ? -3.347 6.989 1.955 1.00 95.25 73 CYS A O 1
ATOM 583 N N . LYS A 1 74 ? -4.740 8.754 1.803 1.00 94.56 74 LYS A N 1
ATOM 584 C CA . LYS A 1 74 ? -4.109 9.500 2.897 1.00 94.56 74 LYS A CA 1
ATOM 585 C C . LYS A 1 74 ? -4.274 8.727 4.210 1.00 94.56 74 LYS A C 1
ATOM 587 O O . LYS A 1 74 ? -5.226 7.962 4.373 1.00 94.56 74 LYS A O 1
ATOM 592 N N . TYR A 1 75 ? -3.374 8.961 5.162 1.00 91.50 75 TYR A N 1
ATOM 593 C CA . TYR A 1 75 ? -3.461 8.352 6.488 1.00 91.50 75 TYR A CA 1
ATOM 594 C C . TYR A 1 75 ? -4.847 8.581 7.123 1.00 91.50 75 TYR A C 1
ATOM 596 O O . TYR A 1 75 ? -5.408 9.674 7.029 1.00 91.50 75 TYR A O 1
ATOM 604 N N . GLY A 1 76 ? -5.419 7.534 7.725 1.00 92.31 76 GLY A N 1
ATOM 605 C CA . GLY A 1 76 ? -6.768 7.556 8.306 1.00 92.31 76 GLY A CA 1
ATOM 606 C C . GLY A 1 76 ? -7.928 7.395 7.309 1.00 92.31 76 GLY A C 1
ATOM 607 O O . GLY A 1 76 ? -9.085 7.415 7.730 1.00 92.31 76 GLY A O 1
ATOM 608 N N . TYR A 1 77 ? -7.657 7.216 6.011 1.00 94.88 77 TYR A N 1
ATOM 609 C CA . TYR A 1 77 ? -8.668 6.907 4.994 1.00 94.88 77 TYR A CA 1
ATOM 610 C C . TYR A 1 77 ? -8.547 5.462 4.495 1.00 94.88 77 TYR A C 1
ATOM 612 O O . TYR A 1 77 ? -7.473 4.867 4.517 1.00 94.88 77 TYR A O 1
ATOM 620 N N . VAL A 1 78 ? -9.659 4.915 4.001 1.00 94.12 78 VAL A N 1
ATOM 621 C CA . VAL A 1 78 ? -9.740 3.582 3.391 1.00 94.12 78 VAL A CA 1
ATOM 622 C C . VAL A 1 78 ? -10.350 3.654 2.002 1.00 94.12 78 VAL A C 1
ATOM 624 O O . VAL A 1 78 ? -11.192 4.513 1.722 1.00 94.12 78 VAL A O 1
ATOM 627 N N . ARG A 1 79 ? -9.934 2.742 1.124 1.00 94.12 79 ARG A N 1
ATOM 628 C CA . ARG A 1 79 ? -10.441 2.654 -0.243 1.00 94.12 79 ARG A CA 1
ATOM 629 C C . ARG A 1 79 ? -11.886 2.168 -0.222 1.00 94.12 79 ARG A C 1
ATOM 631 O O . ARG A 1 79 ? -12.213 1.174 0.424 1.00 94.12 79 ARG A O 1
ATOM 638 N N . LEU A 1 80 ? -12.778 2.857 -0.920 1.00 92.31 80 LEU A N 1
ATOM 639 C CA . LEU A 1 80 ? -14.197 2.511 -0.878 1.00 92.31 80 LEU A CA 1
ATOM 640 C C . LEU A 1 80 ? -14.488 1.121 -1.471 1.00 92.31 80 LEU A C 1
ATOM 642 O O . LEU A 1 80 ? -15.336 0.395 -0.958 1.00 92.31 80 LEU A O 1
ATOM 646 N N . SER A 1 81 ? -13.794 0.765 -2.551 1.00 88.31 81 SER A N 1
ATOM 647 C CA . SER A 1 81 ? -13.934 -0.513 -3.257 1.00 88.31 81 SER A CA 1
ATOM 648 C C . SER A 1 81 ? -12.650 -0.848 -4.032 1.00 88.31 81 SER A C 1
ATOM 650 O O . SER A 1 81 ? -11.665 -1.227 -3.406 1.00 88.31 81 SER A O 1
ATOM 652 N N . GLY A 1 82 ? -12.652 -0.686 -5.358 1.00 83.94 82 GLY A N 1
ATOM 653 C CA . GLY A 1 82 ? -11.518 -0.940 -6.249 1.00 83.94 82 GLY A CA 1
ATOM 654 C C . GLY A 1 82 ? -10.496 0.207 -6.324 1.00 83.94 82 GLY A C 1
ATOM 655 O O . GLY A 1 82 ? -10.681 1.236 -5.661 1.00 83.94 82 GLY A O 1
ATOM 656 N N . PRO A 1 83 ? -9.435 0.046 -7.137 1.00 80.50 83 PRO A N 1
ATOM 657 C CA . PRO A 1 83 ? -8.276 0.947 -7.197 1.00 80.50 83 PRO A CA 1
ATOM 658 C C . PRO A 1 83 ? -8.629 2.403 -7.540 1.00 80.50 83 PRO A C 1
ATOM 660 O O . PRO A 1 83 ? -8.078 3.320 -6.932 1.00 80.50 83 PRO A O 1
ATOM 663 N N . ASP A 1 84 ? -9.619 2.621 -8.406 1.00 84.44 84 ASP A N 1
ATOM 664 C CA . ASP A 1 84 ? -10.017 3.966 -8.857 1.00 84.44 84 ASP A CA 1
ATOM 665 C C . ASP A 1 84 ? -11.077 4.626 -7.963 1.00 84.44 84 ASP A C 1
ATOM 667 O O . ASP A 1 84 ? -11.477 5.773 -8.167 1.00 84.44 84 ASP A O 1
ATOM 671 N N . SER A 1 85 ? -11.551 3.916 -6.936 1.00 90.50 85 SER A N 1
ATOM 672 C CA . SER A 1 85 ? -12.582 4.439 -6.040 1.00 90.50 85 SER A CA 1
ATOM 673 C C . SER A 1 85 ? -12.022 5.497 -5.077 1.00 90.50 85 SER A C 1
ATOM 675 O O . SER A 1 85 ? -10.840 5.453 -4.719 1.00 90.50 85 SER A O 1
ATOM 677 N N . PRO A 1 86 ? -12.842 6.459 -4.610 1.00 92.88 86 PRO A N 1
ATOM 678 C CA . PRO A 1 86 ? -12.370 7.477 -3.681 1.00 92.88 86 PRO A CA 1
ATOM 679 C C . PRO A 1 86 ? -11.983 6.861 -2.335 1.00 92.88 86 PRO A C 1
ATOM 681 O O . PRO A 1 86 ? -12.527 5.841 -1.901 1.00 92.88 86 PRO A O 1
ATOM 684 N N . CYS A 1 87 ? -11.076 7.532 -1.635 1.00 95.38 87 CYS A N 1
ATO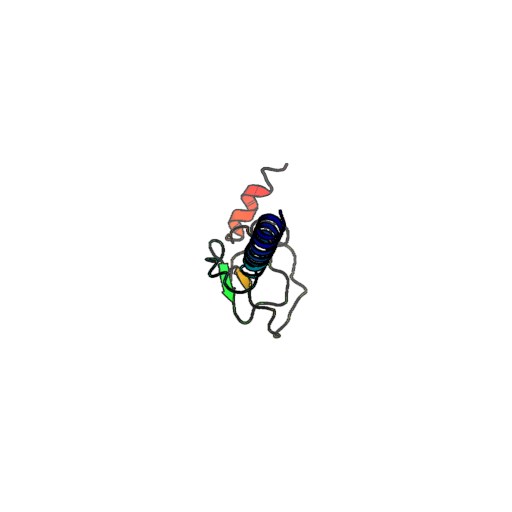M 685 C CA . CYS A 1 87 ? -10.756 7.196 -0.258 1.00 95.38 87 CYS A CA 1
ATOM 686 C C . CYS A 1 87 ? -11.767 7.877 0.675 1.00 95.38 87 CYS A C 1
ATOM 688 O O . CYS A 1 87 ? -12.102 9.057 0.525 1.00 95.38 87 CYS A O 1
ATOM 690 N N . VAL A 1 88 ? -12.282 7.140 1.654 1.00 95.25 88 VAL A N 1
ATOM 691 C CA . VAL A 1 88 ? -13.289 7.619 2.608 1.00 95.25 88 VAL A CA 1
ATOM 692 C C . VAL A 1 88 ? -12.813 7.407 4.039 1.00 95.25 88 VAL A C 1
ATOM 694 O O . VAL A 1 88 ? -11.974 6.551 4.303 1.00 95.25 88 VAL A O 1
ATOM 697 N N . LYS A 1 89 ? -13.350 8.181 4.988 1.00 93.94 89 LYS A N 1
ATOM 698 C CA . LYS A 1 89 ? -13.139 7.885 6.410 1.00 93.94 89 LYS A CA 1
ATOM 699 C C . LYS A 1 89 ? -13.779 6.526 6.745 1.00 93.94 89 LYS A C 1
ATOM 701 O O . LYS A 1 89 ? -14.893 6.288 6.270 1.00 93.94 89 LYS A O 1
ATOM 706 N N . PRO A 1 90 ? -13.162 5.689 7.600 1.00 91.56 90 PRO A N 1
ATOM 707 C CA . PRO A 1 90 ? -13.698 4.390 8.018 1.00 91.56 90 PRO A CA 1
ATOM 708 C C . PRO A 1 90 ? -15.175 4.407 8.436 1.00 91.56 90 PRO A C 1
ATOM 710 O O . PRO A 1 90 ? -15.927 3.500 8.086 1.00 91.56 90 PRO A O 1
ATOM 713 N N . ILE A 1 91 ? -15.620 5.476 9.105 1.00 90.81 91 ILE A N 1
ATOM 714 C CA . ILE A 1 91 ? -17.017 5.658 9.530 1.00 90.81 91 ILE A CA 1
ATOM 715 C C . ILE A 1 91 ? -18.017 5.632 8.361 1.00 90.81 91 ILE A C 1
ATOM 717 O O . ILE A 1 91 ? -19.124 5.120 8.499 1.00 90.81 91 ILE A O 1
ATOM 721 N N . LYS A 1 92 ? -17.616 6.088 7.164 1.00 91.50 92 LYS A N 1
ATOM 722 C CA . LYS A 1 92 ? -18.471 6.072 5.965 1.00 91.50 92 LYS A CA 1
ATOM 723 C C . LYS A 1 92 ? -18.681 4.667 5.392 1.00 91.50 92 LYS A C 1
ATOM 725 O O . LYS A 1 92 ? -19.596 4.477 4.596 1.00 91.50 92 LYS A O 1
ATOM 730 N N . CYS A 1 93 ? -17.874 3.680 5.787 1.00 88.88 93 CYS A N 1
ATOM 731 C CA . CYS A 1 93 ? -18.045 2.300 5.332 1.00 88.88 93 CYS A CA 1
ATOM 732 C C . CYS A 1 93 ? -19.265 1.613 5.971 1.00 88.88 93 CYS A C 1
ATOM 734 O O . CYS A 1 93 ? -19.834 0.705 5.365 1.00 88.88 93 CYS A O 1
ATOM 736 N N . MET A 1 94 ? -19.694 2.036 7.171 1.00 75.88 94 MET A N 1
ATOM 737 C CA . MET A 1 94 ? -20.800 1.395 7.906 1.00 75.88 94 MET A CA 1
ATOM 738 C C . MET A 1 94 ? -22.148 1.534 7.191 1.00 75.88 94 MET A C 1
ATOM 740 O O . MET A 1 94 ? -22.958 0.610 7.228 1.00 75.88 94 MET A O 1
ATOM 744 N N . ASN A 1 95 ? -22.340 2.620 6.443 1.00 64.69 95 ASN A N 1
ATOM 745 C CA . ASN A 1 95 ? -23.592 2.884 5.734 1.00 64.69 95 ASN A CA 1
ATOM 746 C C . ASN A 1 95 ? -23.824 1.948 4.537 1.00 64.69 95 ASN A C 1
ATOM 748 O O . ASN A 1 95 ? -24.937 1.875 4.036 1.00 64.69 95 ASN A O 1
ATOM 752 N N . ARG A 1 96 ? -22.802 1.209 4.082 1.00 59.69 96 ARG A N 1
ATOM 753 C CA . ARG A 1 96 ? -22.910 0.322 2.909 1.00 59.69 96 ARG A CA 1
ATOM 754 C C . ARG A 1 96 ? -23.144 -1.144 3.236 1.00 59.69 96 ARG A C 1
ATOM 756 O O . ARG A 1 96 ? -23.586 -1.889 2.373 1.00 59.69 96 ARG A O 1
ATOM 763 N N . LYS A 1 97 ? -22.866 -1.574 4.469 1.00 56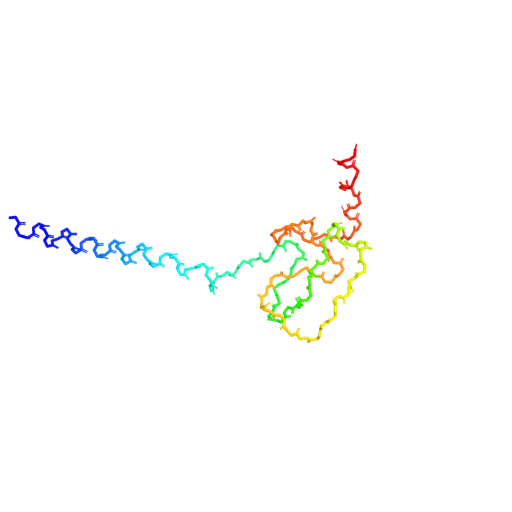.16 97 LYS A N 1
ATOM 764 C CA . LYS A 1 97 ? -23.195 -2.945 4.890 1.00 56.16 97 LYS A CA 1
ATOM 765 C C . LYS A 1 97 ? -24.699 -3.131 5.107 1.00 56.16 97 LYS A C 1
ATOM 767 O O . LYS A 1 97 ? -25.184 -4.237 4.949 1.00 56.16 97 LYS A O 1
ATOM 772 N N . LYS A 1 98 ? -25.420 -2.043 5.400 1.00 53.38 98 LYS A N 1
ATOM 773 C CA . LYS A 1 98 ? -26.881 -2.031 5.560 1.00 53.38 98 LYS A CA 1
ATOM 774 C C . LYS A 1 98 ? -27.667 -1.982 4.244 1.00 53.38 98 LYS A C 1
ATOM 776 O O . LYS A 1 98 ? -28.867 -2.154 4.285 1.00 53.38 98 LYS A O 1
ATOM 781 N N . SER A 1 99 ? -27.025 -1.723 3.101 1.00 52.62 99 SER A N 1
ATOM 782 C CA . SER A 1 99 ? -27.707 -1.630 1.796 1.00 52.62 99 SER A CA 1
ATOM 783 C C . SER A 1 99 ? -27.555 -2.893 0.937 1.00 52.62 99 SER A C 1
ATOM 785 O O . SER A 1 99 ? -27.823 -2.856 -0.259 1.00 52.62 99 SER A O 1
ATOM 787 N N . LYS A 1 100 ? -26.998 -3.967 1.507 1.00 52.97 100 LYS A N 1
ATOM 788 C CA . LYS A 1 100 ? -26.806 -5.279 0.862 1.00 52.97 100 LYS A CA 1
ATOM 789 C C . LYS A 1 100 ? -27.361 -6.433 1.711 1.00 52.97 100 LYS A C 1
ATOM 791 O O . LYS A 1 100 ? -27.152 -7.586 1.349 1.00 52.97 100 LYS A O 1
ATOM 796 N N . LEU A 1 101 ? -28.007 -6.103 2.829 1.00 42.12 101 LEU A N 1
ATOM 797 C CA . LEU A 1 101 ? -28.846 -6.985 3.631 1.00 42.12 101 LEU A CA 1
ATOM 798 C C . LEU A 1 101 ? -30.276 -6.461 3.491 1.00 42.12 101 LEU A C 1
ATOM 800 O O . LEU A 1 101 ? -31.191 -7.297 3.415 1.00 42.12 101 LEU A O 1
#

InterPro domains:
  IPR002919 Trypsin Inhibitor-like, cysteine rich domain [PF01826] (34-93)
  IPR036084 Serine protease inhibitor-like superfamily [SSF57567] (32-93)

Radiu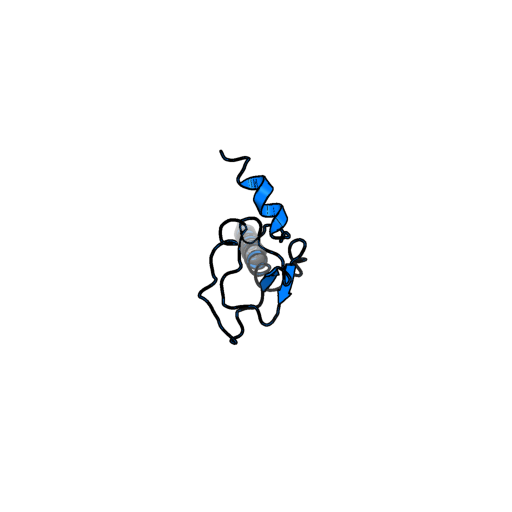s of gyration: 22.95 Å; chains: 1; bounding box: 39×22×73 Å

Sequence (101 aa):
MFVLNVLLAIIFLFFSDYTFGKNNISREKILASCPRNSKFFNCSNVCPEKTCYSNKLTNLCFSLRCGKPKCQCKYGYVRLSGPDSPCVKPIKCMNRKKSKL

Foldseek 3Di:
DVVVVVVVVVVVVVVVVVVVVVVPVPPDDPPPPAAAQWDWDQFDDPFDFAELVCVPPDRPDDDPGGDHTDIDHDPQWGADDDDRGHTDHNVVSVVVVVVVD

Organism: Strongyloides stercoralis (NCBI:txid6248)